Protein AF-A0A653VBF5-F1 (afdb_monomer_lite)

Sequence (136 aa):
MPYRPRRRELYITVNPWMLVGSIAVGLWLGFMAILITCALIYKVYEEQQIRQVNSALRQMGEVFQNPPARPQVDASTQMFEQFKQNQAQLQREQAEAQAQSEKEQRITSPQCRFWMQQHTTAPTQKSQESIQKYCE

Structure (mmCIF, N/CA/C/O backbone):
data_AF-A0A653VBF5-F1
#
_entry.id   AF-A0A653VBF5-F1
#
loop_
_atom_site.group_PDB
_atom_site.id
_atom_site.type_symbol
_atom_site.label_atom_id
_atom_site.label_alt_id
_atom_site.label_comp_id
_atom_site.label_asym_id
_atom_site.label_entity_id
_atom_site.label_seq_id
_atom_site.pdbx_PDB_ins_code
_atom_site.Cartn_x
_atom_site.Cartn_y
_atom_site.Cartn_z
_atom_site.occupancy
_atom_site.B_iso_or_equiv
_atom_site.auth_seq_id
_atom_site.auth_comp_id
_atom_site.auth_asym_id
_atom_site.auth_atom_id
_atom_site.pdbx_PDB_model_num
ATOM 1 N N . MET A 1 1 ? 29.423 -55.551 7.831 1.00 57.50 1 MET A N 1
ATOM 2 C CA . MET A 1 1 ? 30.206 -54.310 8.031 1.00 57.50 1 MET A CA 1
ATOM 3 C C . MET A 1 1 ? 29.371 -53.144 7.512 1.00 57.50 1 MET A C 1
ATOM 5 O O . MET A 1 1 ? 28.998 -53.206 6.347 1.00 57.50 1 MET A O 1
ATOM 9 N N . PRO A 1 2 ? 28.987 -52.144 8.325 1.00 62.94 2 PRO A N 1
ATOM 10 C CA . PRO A 1 2 ? 28.167 -51.041 7.832 1.00 62.94 2 PRO A CA 1
ATOM 11 C C . PRO A 1 2 ? 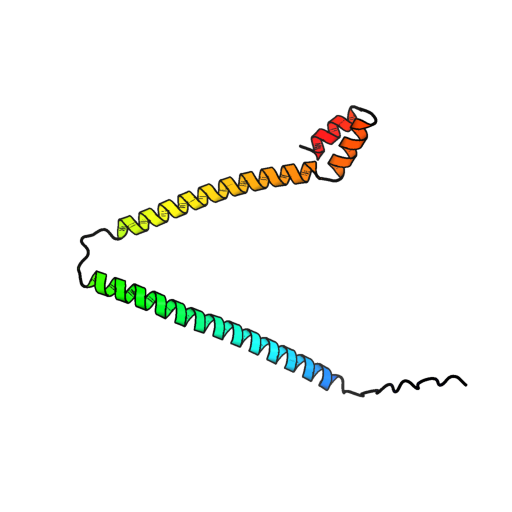29.024 -50.036 7.045 1.00 62.94 2 PRO A C 1
ATOM 13 O O . PRO A 1 2 ? 30.011 -49.507 7.555 1.00 62.94 2 PRO A O 1
ATOM 16 N N . TYR A 1 3 ? 28.647 -49.788 5.791 1.00 64.62 3 TYR A N 1
ATOM 17 C CA . TYR A 1 3 ? 29.277 -48.807 4.907 1.00 64.62 3 TYR A CA 1
ATOM 18 C C . TYR A 1 3 ? 28.914 -47.388 5.373 1.00 64.62 3 TYR A C 1
ATOM 20 O O . TYR A 1 3 ? 27.753 -46.987 5.298 1.00 64.62 3 TYR A O 1
ATOM 28 N N . ARG A 1 4 ? 29.894 -46.623 5.875 1.00 67.00 4 ARG A N 1
ATOM 29 C CA . ARG A 1 4 ? 29.722 -45.186 6.144 1.00 67.00 4 ARG A CA 1
ATOM 30 C C . ARG A 1 4 ? 29.993 -44.391 4.861 1.00 67.00 4 ARG A C 1
ATOM 32 O O . ARG A 1 4 ? 31.116 -44.455 4.359 1.00 67.00 4 ARG A O 1
ATOM 39 N N . PRO A 1 5 ? 29.037 -43.595 4.354 1.00 68.69 5 PRO A N 1
ATOM 40 C CA . PRO A 1 5 ? 29.306 -42.697 3.242 1.00 68.69 5 PRO A CA 1
ATOM 41 C C . PRO A 1 5 ? 30.238 -41.566 3.697 1.00 68.69 5 PRO A C 1
ATOM 43 O O . PRO A 1 5 ? 29.980 -40.865 4.677 1.00 68.69 5 PRO A O 1
ATOM 46 N N . ARG A 1 6 ? 31.353 -41.393 2.982 1.00 66.62 6 ARG A N 1
ATOM 47 C CA . ARG A 1 6 ? 32.318 -40.310 3.201 1.00 66.62 6 ARG A CA 1
ATOM 48 C C . ARG A 1 6 ? 31.738 -39.026 2.604 1.00 66.62 6 ARG A C 1
ATOM 50 O O . ARG A 1 6 ? 31.637 -38.906 1.386 1.00 66.62 6 ARG A O 1
ATOM 57 N N . ARG A 1 7 ? 31.338 -38.080 3.457 1.00 61.72 7 ARG A N 1
ATOM 58 C CA . ARG A 1 7 ? 30.840 -36.757 3.055 1.00 61.72 7 ARG A CA 1
ATOM 59 C C . ARG A 1 7 ? 31.961 -36.028 2.304 1.00 61.72 7 ARG A C 1
ATOM 61 O O . ARG A 1 7 ? 32.974 -35.675 2.899 1.00 61.72 7 ARG A O 1
ATOM 68 N N . ARG A 1 8 ? 31.831 -35.875 0.983 1.00 63.16 8 ARG A N 1
ATOM 69 C CA . ARG A 1 8 ? 32.710 -34.998 0.200 1.00 63.16 8 ARG A CA 1
ATOM 70 C C . ARG A 1 8 ? 32.246 -33.572 0.439 1.00 63.16 8 ARG A C 1
ATOM 72 O O . ARG A 1 8 ? 31.282 -33.121 -0.169 1.00 63.16 8 ARG A O 1
ATOM 79 N N . GLU A 1 9 ? 32.913 -32.890 1.353 1.00 61.59 9 GLU A N 1
ATOM 80 C CA . GLU A 1 9 ? 32.757 -31.451 1.507 1.00 61.59 9 GLU A CA 1
ATOM 81 C C . GLU A 1 9 ? 33.563 -30.801 0.382 1.00 61.59 9 GLU A C 1
ATOM 83 O O . GLU A 1 9 ? 34.791 -30.745 0.412 1.00 61.59 9 GLU A O 1
ATOM 88 N N . LEU A 1 10 ? 32.864 -30.420 -0.688 1.00 61.62 10 LEU A N 1
ATOM 89 C CA . LEU A 1 10 ? 33.420 -29.586 -1.746 1.00 61.62 10 LEU A CA 1
ATOM 90 C C . LEU A 1 10 ? 33.651 -28.202 -1.141 1.00 61.62 10 LEU A C 1
ATOM 92 O O . LEU A 1 10 ? 32.759 -27.357 -1.135 1.00 61.62 10 LEU A O 1
ATOM 96 N N . TYR A 1 11 ? 34.845 -28.001 -0.584 1.00 54.22 11 TYR A N 1
ATOM 97 C CA . TYR A 1 11 ? 35.302 -26.698 -0.126 1.00 54.22 11 TYR A CA 1
ATOM 98 C C . TYR A 1 11 ? 35.602 -25.849 -1.362 1.00 54.22 11 TYR A C 1
ATOM 100 O O . TYR A 1 11 ? 36.723 -25.785 -1.861 1.00 54.22 11 TYR A O 1
ATOM 108 N N . ILE A 1 12 ? 34.548 -25.268 -1.928 1.00 64.19 12 ILE A N 1
ATOM 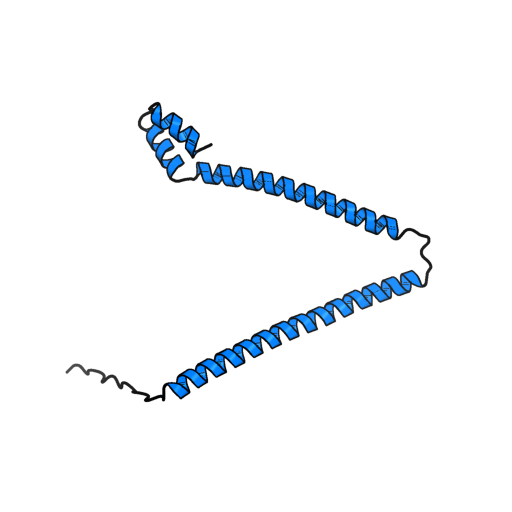109 C CA . ILE A 1 12 ? 34.659 -24.289 -2.998 1.00 64.19 12 ILE A CA 1
ATOM 110 C C . ILE A 1 12 ? 35.268 -23.042 -2.355 1.00 64.19 12 ILE A C 1
ATOM 112 O O . ILE A 1 12 ? 34.599 -22.297 -1.642 1.00 64.19 12 ILE A O 1
ATOM 116 N N . THR A 1 13 ? 36.567 -22.836 -2.576 1.00 66.50 13 THR A N 1
ATOM 117 C CA . THR A 1 13 ? 37.279 -21.603 -2.227 1.00 66.50 13 THR A CA 1
ATOM 118 C C . THR A 1 13 ? 36.845 -20.500 -3.196 1.00 66.50 13 THR A C 1
ATOM 120 O O . THR A 1 13 ? 37.620 -20.043 -4.036 1.00 66.50 13 THR A O 1
ATOM 123 N N . VAL A 1 14 ? 35.568 -20.118 -3.166 1.00 65.56 14 VAL A N 1
ATOM 124 C CA . VAL A 1 14 ? 35.103 -18.942 -3.905 1.00 65.56 14 VAL A CA 1
ATOM 125 C C . VAL A 1 14 ? 35.666 -17.716 -3.218 1.00 65.56 14 VAL A C 1
ATOM 127 O O . VAL A 1 14 ? 35.433 -17.491 -2.032 1.00 65.56 14 VAL A O 1
ATOM 130 N N . ASN A 1 15 ? 36.427 -16.927 -3.974 1.00 76.25 15 ASN A N 1
ATOM 131 C CA . ASN A 1 15 ? 36.914 -15.643 -3.501 1.00 76.25 15 ASN A CA 1
ATOM 132 C C . ASN A 1 15 ? 35.703 -14.815 -3.024 1.00 76.25 15 ASN A C 1
ATOM 134 O O . ASN A 1 15 ? 34.778 -14.611 -3.817 1.00 76.25 15 ASN A O 1
ATOM 138 N N . PRO A 1 16 ? 35.675 -14.329 -1.770 1.00 80.06 16 PRO A N 1
ATOM 139 C CA . PRO A 1 16 ? 34.501 -13.663 -1.197 1.00 80.06 16 PRO A CA 1
ATOM 140 C C . PRO A 1 16 ? 34.074 -12.433 -2.010 1.00 80.06 16 PRO A C 1
ATOM 142 O O . PRO A 1 16 ? 32.886 -12.167 -2.160 1.00 80.06 16 PRO A O 1
ATOM 145 N N . TRP A 1 17 ? 35.029 -11.752 -2.645 1.00 82.81 17 TRP A N 1
ATOM 146 C CA . TRP A 1 17 ? 34.782 -10.661 -3.590 1.00 82.81 17 TRP A CA 1
ATOM 147 C C . TRP A 1 17 ? 33.973 -11.074 -4.823 1.00 82.81 17 TRP A C 1
ATOM 149 O O . TRP A 1 17 ? 33.116 -10.323 -5.279 1.00 82.81 17 TRP A O 1
ATOM 159 N N . MET A 1 18 ? 34.206 -12.277 -5.349 1.00 80.81 18 MET A N 1
ATOM 160 C CA . MET A 1 18 ? 33.496 -12.798 -6.518 1.00 80.81 18 MET A CA 1
ATOM 161 C C . MET A 1 18 ? 32.063 -13.217 -6.160 1.00 80.81 18 MET A C 1
ATOM 163 O O . MET A 1 18 ? 31.153 -13.050 -6.968 1.00 80.81 18 MET A O 1
ATOM 167 N N . LEU A 1 19 ? 31.854 -13.698 -4.929 1.00 84.88 19 LEU A N 1
ATOM 168 C CA . LEU A 1 19 ? 30.532 -14.029 -4.393 1.00 84.88 19 LEU A CA 1
ATOM 169 C C . LEU A 1 19 ? 29.691 -12.770 -4.128 1.00 84.88 19 LEU A C 1
ATOM 171 O O . LEU A 1 19 ? 28.523 -12.712 -4.494 1.00 84.88 19 LEU A O 1
ATOM 175 N N . VAL A 1 20 ? 30.293 -11.732 -3.545 1.00 88.75 20 VAL A N 1
ATOM 176 C CA . VAL A 1 20 ? 29.621 -10.435 -3.369 1.00 88.75 20 VAL A CA 1
ATOM 177 C C . VAL A 1 20 ? 29.319 -9.802 -4.727 1.00 88.75 20 VAL A C 1
ATOM 179 O O . VAL A 1 20 ? 28.216 -9.303 -4.934 1.00 88.75 20 VAL A O 1
ATOM 182 N N . GLY A 1 21 ? 30.261 -9.882 -5.671 1.00 89.25 21 GLY A N 1
ATOM 183 C CA . GLY A 1 21 ? 30.070 -9.396 -7.035 1.00 89.25 21 GLY A CA 1
ATOM 184 C C . GLY A 1 21 ? 28.886 -10.060 -7.739 1.00 89.25 21 GLY A C 1
ATOM 185 O O . GLY A 1 21 ? 28.058 -9.362 -8.315 1.00 89.25 21 GLY A O 1
ATOM 186 N N . SER A 1 22 ? 28.748 -11.387 -7.653 1.00 88.00 22 SER A N 1
ATOM 187 C CA . SER A 1 22 ? 27.635 -12.096 -8.300 1.00 88.00 22 SER A CA 1
ATOM 188 C C . SER A 1 22 ? 26.277 -11.767 -7.674 1.00 88.00 22 SER A C 1
ATOM 190 O O . SER A 1 22 ? 25.304 -11.577 -8.404 1.00 88.00 22 SER A O 1
ATOM 192 N N . ILE A 1 23 ? 26.209 -11.626 -6.346 1.00 88.75 23 ILE A N 1
ATOM 193 C CA . ILE A 1 23 ? 24.982 -11.224 -5.644 1.00 88.75 23 ILE A CA 1
ATOM 194 C C . ILE A 1 23 ? 24.605 -9.784 -6.009 1.00 88.75 23 ILE A C 1
ATOM 196 O O . ILE A 1 23 ? 23.450 -9.518 -6.337 1.00 88.75 23 ILE A O 1
ATOM 200 N N . ALA A 1 24 ? 25.571 -8.862 -6.010 1.00 93.50 24 ALA A N 1
ATOM 201 C CA . ALA A 1 24 ? 25.341 -7.466 -6.369 1.00 93.50 24 ALA A CA 1
ATOM 202 C C . ALA A 1 24 ? 24.860 -7.322 -7.822 1.00 93.50 24 ALA A C 1
ATOM 204 O O . ALA A 1 24 ? 23.895 -6.605 -8.083 1.00 93.50 24 ALA A O 1
ATOM 205 N N . VAL A 1 25 ? 25.476 -8.055 -8.757 1.00 93.69 25 VAL A N 1
ATOM 206 C CA . VAL A 1 25 ? 25.053 -8.090 -10.166 1.00 93.69 25 VAL A CA 1
ATOM 207 C C . VAL A 1 25 ? 23.651 -8.688 -10.304 1.00 93.69 25 VAL A C 1
ATOM 209 O O . VAL A 1 25 ? 22.835 -8.150 -11.050 1.00 93.69 25 VAL A O 1
ATOM 212 N N . GLY A 1 26 ? 23.336 -9.751 -9.558 1.00 92.62 26 GLY A N 1
ATOM 213 C CA . GLY A 1 26 ? 22.000 -10.348 -9.537 1.00 92.62 26 GLY A CA 1
ATOM 214 C C . GLY A 1 26 ? 20.924 -9.384 -9.029 1.00 92.62 26 GLY A C 1
ATOM 215 O O . GLY A 1 26 ? 19.875 -9.253 -9.656 1.00 92.62 26 GLY A O 1
ATOM 216 N N . LEU A 1 27 ? 21.195 -8.659 -7.940 1.00 94.12 27 LEU A N 1
ATOM 217 C CA . LEU A 1 27 ? 20.277 -7.652 -7.398 1.00 94.12 27 LEU A CA 1
ATOM 218 C C . LEU A 1 27 ? 20.082 -6.478 -8.358 1.00 94.12 27 LEU A C 1
ATOM 220 O O . LEU A 1 27 ? 18.955 -6.030 -8.554 1.00 94.12 27 LEU A O 1
ATOM 224 N N . TRP A 1 28 ? 21.158 -6.013 -8.994 1.00 96.25 28 TRP A N 1
ATOM 225 C CA . TRP A 1 28 ? 21.083 -4.954 -9.997 1.00 96.25 28 TRP A CA 1
ATOM 226 C C . TRP A 1 28 ? 20.250 -5.372 -11.214 1.00 96.25 28 TRP A C 1
ATOM 228 O O . TRP A 1 28 ? 19.383 -4.622 -11.665 1.00 96.25 28 TRP A O 1
ATOM 238 N N . LEU A 1 29 ? 20.465 -6.591 -11.720 1.00 95.50 29 LEU A N 1
ATOM 239 C CA . LEU A 1 29 ? 19.677 -7.149 -12.821 1.00 95.50 29 LEU A CA 1
ATOM 240 C C . LEU A 1 29 ? 18.209 -7.334 -12.436 1.00 95.50 29 LEU A C 1
ATOM 242 O O . LEU A 1 29 ? 17.332 -6.991 -13.226 1.00 95.50 29 LEU A O 1
ATOM 246 N N . GLY A 1 30 ? 17.932 -7.820 -11.225 1.00 94.88 30 GLY A N 1
ATOM 247 C CA . GLY A 1 30 ? 16.571 -7.925 -10.702 1.00 94.88 30 GLY A CA 1
ATOM 248 C C . GLY A 1 30 ? 15.885 -6.563 -10.619 1.00 94.88 30 GLY A C 1
ATOM 249 O O . GLY A 1 30 ? 14.757 -6.411 -11.081 1.00 94.88 30 GLY A O 1
ATOM 250 N N . PHE A 1 31 ? 16.586 -5.548 -10.113 1.00 96.38 31 PHE A N 1
ATOM 251 C CA . PHE A 1 31 ? 16.073 -4.183 -10.035 1.00 96.38 31 PHE A CA 1
ATOM 252 C C . PHE A 1 31 ? 15.748 -3.610 -11.420 1.00 96.38 31 PHE A C 1
ATOM 254 O O . PHE A 1 31 ? 14.644 -3.112 -11.635 1.00 96.38 31 PHE A O 1
ATOM 261 N N . MET A 1 32 ? 16.660 -3.751 -12.388 1.00 96.56 32 MET A N 1
ATOM 262 C CA . MET A 1 32 ? 16.417 -3.330 -13.771 1.00 96.56 32 MET A CA 1
ATOM 263 C C . MET A 1 32 ? 15.238 -4.076 -14.402 1.00 96.56 32 MET A C 1
ATOM 265 O O . MET A 1 32 ? 14.404 -3.453 -15.055 1.00 96.56 32 MET A O 1
ATOM 269 N N . ALA A 1 33 ? 15.115 -5.385 -14.176 1.00 95.69 33 ALA A N 1
ATOM 270 C CA . ALA A 1 33 ? 13.995 -6.172 -14.683 1.00 95.69 33 ALA A CA 1
ATOM 271 C C . ALA A 1 33 ? 12.651 -5.702 -14.103 1.00 95.69 33 ALA A C 1
ATOM 273 O O . ALA A 1 33 ? 11.677 -5.572 -14.847 1.00 95.69 33 ALA A O 1
ATOM 274 N N . ILE A 1 34 ? 12.598 -5.394 -12.803 1.00 95.56 34 ILE A N 1
ATOM 275 C CA . ILE A 1 34 ? 11.398 -4.849 -12.152 1.00 95.56 34 ILE A CA 1
ATOM 276 C C . ILE A 1 34 ? 11.056 -3.475 -12.734 1.00 95.56 34 ILE A C 1
ATOM 278 O O . ILE A 1 34 ? 9.907 -3.249 -13.107 1.00 95.56 34 ILE A O 1
ATOM 282 N N . LEU A 1 35 ? 12.039 -2.579 -12.873 1.00 95.88 35 LEU A N 1
ATOM 283 C CA . LEU A 1 35 ? 11.824 -1.260 -13.471 1.00 95.88 35 LEU A CA 1
ATOM 284 C C . LEU A 1 35 ? 11.303 -1.358 -14.907 1.00 95.88 35 LEU A C 1
ATOM 286 O O . LEU A 1 35 ? 10.338 -0.677 -15.244 1.00 95.88 35 LEU A O 1
ATOM 290 N N . ILE A 1 36 ? 11.896 -2.222 -15.736 1.00 95.94 36 ILE A N 1
ATOM 291 C CA . ILE A 1 36 ? 11.460 -2.448 -17.121 1.00 95.94 36 ILE A CA 1
ATOM 292 C C . ILE A 1 36 ? 10.049 -3.034 -17.151 1.00 95.94 36 ILE A C 1
ATOM 294 O O . ILE A 1 36 ? 9.233 -2.608 -17.962 1.00 95.94 36 ILE A O 1
ATOM 298 N N . THR A 1 37 ? 9.738 -3.975 -16.259 1.00 95.50 37 THR A N 1
ATOM 299 C CA . THR A 1 37 ? 8.404 -4.585 -16.174 1.00 95.50 37 THR A CA 1
ATOM 300 C C . THR A 1 37 ? 7.358 -3.551 -15.772 1.00 95.50 37 THR A C 1
ATOM 302 O O . THR A 1 37 ? 6.334 -3.438 -16.439 1.00 95.50 37 THR A O 1
ATOM 305 N N . CYS A 1 38 ? 7.632 -2.734 -14.750 1.00 95.19 38 CYS A N 1
ATOM 306 C CA . CYS A 1 38 ? 6.775 -1.606 -14.392 1.00 95.19 38 CYS A CA 1
ATOM 307 C C . CYS A 1 38 ? 6.624 -0.637 -15.567 1.00 95.19 38 CYS A C 1
ATOM 309 O O . CYS A 1 38 ? 5.503 -0.296 -15.923 1.00 95.19 38 CYS A O 1
ATOM 311 N N . ALA A 1 39 ? 7.721 -0.231 -16.211 1.00 94.19 39 ALA A N 1
ATOM 312 C CA . ALA A 1 39 ? 7.685 0.679 -17.353 1.00 94.19 39 ALA A CA 1
ATOM 313 C C . ALA A 1 39 ? 6.863 0.114 -18.523 1.00 94.19 39 ALA A C 1
ATOM 315 O O . ALA A 1 39 ? 6.090 0.850 -19.130 1.00 94.19 39 ALA A O 1
ATOM 316 N N . LEU A 1 40 ? 6.978 -1.185 -18.813 1.00 92.19 40 LEU A N 1
ATOM 317 C CA . LEU A 1 40 ? 6.168 -1.869 -19.819 1.00 92.19 40 LEU A CA 1
ATOM 318 C C . LEU A 1 40 ? 4.694 -1.893 -19.433 1.00 92.19 40 LEU A C 1
ATOM 320 O O . LEU A 1 40 ? 3.860 -1.575 -20.270 1.00 92.19 40 LEU A O 1
ATOM 324 N N . ILE A 1 41 ? 4.366 -2.220 -18.182 1.00 91.12 41 ILE A N 1
ATOM 325 C CA . ILE A 1 41 ? 2.983 -2.193 -17.691 1.00 91.12 41 ILE A CA 1
ATOM 326 C C . ILE A 1 41 ? 2.404 -0.783 -17.833 1.00 91.12 41 ILE A C 1
ATOM 328 O O . ILE A 1 41 ? 1.321 -0.635 -18.392 1.00 91.12 41 ILE A O 1
ATOM 332 N N . TYR A 1 42 ? 3.140 0.251 -17.416 1.00 89.81 42 TYR A N 1
ATOM 333 C CA . TYR A 1 42 ? 2.727 1.644 -17.592 1.00 89.81 42 TYR A CA 1
ATOM 334 C C . TYR A 1 42 ? 2.518 1.989 -19.068 1.00 89.81 42 TYR A C 1
ATOM 336 O O . TYR A 1 42 ? 1.479 2.538 -19.414 1.00 89.81 42 TYR A O 1
ATOM 344 N N . LYS A 1 43 ? 3.449 1.614 -19.953 1.00 85.00 43 LYS A N 1
ATOM 345 C CA . LYS A 1 43 ? 3.356 1.878 -21.397 1.00 85.00 43 LYS A CA 1
ATOM 346 C C . LYS A 1 43 ? 2.202 1.140 -22.073 1.00 85.00 43 LYS A C 1
ATOM 348 O O . LYS A 1 43 ? 1.536 1.717 -22.926 1.00 85.00 43 LYS A O 1
ATOM 353 N N . VAL A 1 44 ? 1.950 -0.114 -21.703 1.00 83.19 44 VAL A N 1
ATOM 354 C CA . VAL A 1 44 ? 0.834 -0.914 -22.232 1.00 83.19 44 VAL A CA 1
ATOM 355 C C . VAL A 1 44 ? -0.499 -0.366 -21.730 1.00 83.19 44 VAL A C 1
ATOM 357 O O . VAL A 1 44 ? -1.448 -0.266 -22.506 1.00 83.19 44 VAL A O 1
ATOM 360 N N . TYR A 1 45 ? -0.569 0.035 -20.461 1.00 78.00 45 TYR A N 1
ATOM 361 C CA . TYR A 1 45 ? -1.754 0.668 -19.893 1.00 78.00 45 TYR A CA 1
ATOM 362 C C . TYR A 1 45 ? -2.036 2.028 -20.545 1.00 78.00 45 TYR A C 1
ATOM 364 O O . TYR A 1 45 ? -3.183 2.333 -20.859 1.00 78.00 45 TYR A O 1
ATOM 372 N N . GLU A 1 46 ? -0.992 2.812 -20.818 1.00 72.44 46 GLU A N 1
ATOM 373 C CA . GLU A 1 46 ? -1.078 4.078 -21.546 1.00 72.44 46 GLU A CA 1
ATOM 374 C C . GLU A 1 46 ? -1.561 3.853 -22.989 1.00 72.44 46 GLU A C 1
ATOM 376 O O . GLU A 1 46 ? -2.487 4.524 -23.418 1.00 72.44 46 GLU A O 1
ATOM 381 N N . GLU A 1 47 ? -1.050 2.853 -23.718 1.00 65.19 47 GLU A N 1
ATOM 382 C CA . GLU A 1 47 ? -1.567 2.459 -25.045 1.00 65.19 47 GLU A CA 1
ATOM 383 C C . GLU A 1 47 ? -3.052 2.056 -24.994 1.00 65.19 47 GLU A C 1
ATOM 385 O O . GLU A 1 47 ? -3.845 2.479 -25.840 1.00 65.19 47 GLU A O 1
ATOM 390 N N . GLN A 1 48 ? -3.462 1.267 -23.995 1.00 62.41 48 GLN A N 1
ATOM 391 C CA . GLN A 1 48 ? -4.857 0.850 -23.830 1.00 62.41 48 GLN A CA 1
ATOM 392 C C . GLN A 1 48 ? -5.775 2.026 -23.489 1.00 62.41 48 GLN A C 1
ATOM 394 O O . GLN A 1 48 ? -6.836 2.170 -24.104 1.00 62.41 48 GLN A O 1
ATOM 399 N N . GLN A 1 49 ? -5.361 2.899 -22.568 1.00 60.19 49 GLN A N 1
ATOM 400 C CA . GLN A 1 49 ? -6.098 4.120 -22.272 1.00 60.19 49 GLN A CA 1
ATOM 401 C C . GLN A 1 49 ? -6.110 5.066 -23.466 1.00 60.19 49 GLN A C 1
ATOM 403 O O . GLN A 1 49 ? -7.167 5.587 -23.775 1.00 60.19 49 GLN A O 1
ATOM 408 N N . ILE A 1 50 ? -5.017 5.244 -24.206 1.00 59.84 50 ILE A N 1
ATOM 409 C CA . ILE A 1 50 ? -4.990 6.092 -25.403 1.00 59.84 50 ILE A CA 1
ATOM 410 C C . ILE A 1 50 ? -5.928 5.535 -26.479 1.00 59.84 50 ILE A C 1
ATOM 412 O O . ILE A 1 50 ? -6.575 6.314 -27.168 1.00 59.84 50 ILE A O 1
ATOM 416 N N . ARG A 1 51 ? -6.087 4.214 -26.627 1.00 57.78 51 ARG A N 1
ATOM 417 C CA . ARG A 1 51 ? -7.066 3.622 -27.566 1.00 57.78 51 ARG A CA 1
ATOM 418 C C . ARG A 1 51 ? -8.509 3.856 -27.121 1.00 57.78 51 ARG A C 1
ATOM 420 O O . ARG A 1 51 ? -9.353 4.212 -27.947 1.00 57.78 51 ARG A O 1
ATOM 427 N N . GLN A 1 52 ? -8.801 3.669 -25.836 1.00 61.00 52 GLN A N 1
ATOM 428 C CA . GLN A 1 52 ? -10.138 3.901 -25.280 1.00 61.00 52 GLN A CA 1
ATOM 429 C C . GLN A 1 52 ? -10.491 5.390 -25.267 1.00 61.00 52 GLN A C 1
ATOM 431 O O . GLN A 1 52 ? -11.577 5.775 -25.679 1.00 61.00 52 GLN A O 1
ATOM 436 N N . VAL A 1 53 ? -9.544 6.242 -24.891 1.00 65.25 53 VAL A N 1
ATOM 437 C CA . VAL A 1 53 ? -9.694 7.693 -24.909 1.00 65.25 53 VAL A CA 1
ATOM 438 C C . VAL A 1 53 ? -9.748 8.196 -26.343 1.00 65.25 53 VAL A C 1
ATOM 440 O O . VAL A 1 53 ? -10.604 9.008 -26.612 1.00 65.25 53 VAL A O 1
ATOM 443 N N . ASN A 1 54 ? -8.963 7.698 -27.303 1.00 61.38 54 ASN A N 1
ATOM 444 C CA . ASN A 1 54 ? -9.081 8.126 -28.707 1.00 61.38 54 ASN A CA 1
ATOM 445 C C . ASN A 1 54 ? -10.375 7.654 -29.372 1.00 61.38 54 ASN A C 1
ATOM 447 O O . ASN A 1 54 ? -10.886 8.355 -30.239 1.00 61.38 54 ASN A O 1
ATOM 451 N N . SER A 1 55 ? -10.909 6.482 -29.017 1.00 62.41 55 SER A N 1
ATOM 452 C CA . SER A 1 55 ? -12.228 6.053 -29.506 1.00 62.41 55 SER A CA 1
ATOM 453 C C . SER A 1 55 ? -13.345 6.877 -28.869 1.00 62.41 55 SER A C 1
ATOM 455 O O . SER A 1 55 ? -14.209 7.364 -29.594 1.00 62.41 55 SER A O 1
ATOM 457 N N . ALA A 1 56 ? -13.264 7.142 -27.564 1.00 64.19 56 ALA A N 1
ATOM 458 C CA . ALA A 1 56 ? -14.158 8.065 -26.875 1.00 64.19 56 ALA A CA 1
ATOM 459 C C . ALA A 1 56 ? -14.037 9.494 -27.428 1.00 64.19 56 ALA A C 1
ATOM 461 O O . ALA A 1 56 ? -15.047 10.136 -27.661 1.00 64.19 56 ALA A O 1
ATOM 462 N N . LEU A 1 57 ? -12.830 9.976 -27.729 1.00 66.94 57 LEU A N 1
ATOM 463 C CA . LEU A 1 57 ? -12.561 11.312 -28.261 1.00 66.94 57 LEU A CA 1
ATOM 464 C C . LEU A 1 57 ? -12.940 11.421 -29.742 1.00 66.94 57 LEU A C 1
ATOM 466 O O . LEU A 1 57 ? -13.345 12.490 -30.176 1.00 66.94 57 LEU A O 1
ATOM 470 N N . ARG A 1 58 ? -12.867 10.333 -30.522 1.00 60.78 58 ARG A N 1
ATOM 471 C CA . ARG A 1 58 ? -13.441 10.267 -31.877 1.00 60.78 58 ARG A CA 1
ATOM 472 C C . ARG A 1 58 ? -14.962 10.275 -31.839 1.00 60.78 58 ARG A C 1
ATOM 474 O O . ARG A 1 58 ? -15.547 11.056 -32.572 1.00 60.78 58 ARG A O 1
ATOM 481 N N . GLN A 1 59 ? -15.586 9.514 -30.938 1.00 60.06 59 GLN A N 1
ATOM 482 C CA . GLN A 1 59 ? -17.030 9.608 -30.697 1.00 60.06 59 GLN A CA 1
ATOM 483 C C . GLN A 1 59 ? -17.426 11.012 -30.231 1.00 60.06 59 GLN A C 1
ATOM 485 O O . GLN A 1 59 ? -18.382 11.578 -30.742 1.00 60.06 59 GLN A O 1
ATOM 490 N N . MET A 1 60 ? -16.662 11.621 -29.324 1.00 57.41 60 MET A N 1
ATOM 491 C CA . MET A 1 60 ? -16.867 13.005 -28.892 1.00 57.41 60 MET A CA 1
ATOM 492 C C . MET A 1 60 ? -16.599 14.001 -30.028 1.00 57.41 60 MET A C 1
ATOM 494 O O . MET A 1 60 ? -17.279 15.012 -30.098 1.00 57.41 60 MET A O 1
ATOM 498 N N . GLY A 1 61 ? -15.650 13.728 -30.927 1.00 58.94 61 GLY A N 1
ATOM 499 C CA . GLY A 1 61 ? -15.328 14.544 -32.099 1.00 58.94 61 GLY A CA 1
ATOM 500 C C . GLY A 1 61 ? -16.394 14.472 -33.196 1.00 58.94 61 GLY A C 1
ATOM 501 O O . GLY A 1 61 ? -16.718 15.497 -33.789 1.00 58.94 61 GLY A O 1
ATOM 502 N N . GLU A 1 62 ? -17.002 13.303 -33.412 1.00 55.53 62 GLU A N 1
ATOM 503 C CA . GLU A 1 62 ? -18.216 13.135 -34.226 1.00 55.53 62 GLU A CA 1
ATOM 504 C C . GLU A 1 62 ? -19.419 13.834 -33.576 1.00 55.53 62 GLU A C 1
ATOM 506 O O . GLU A 1 62 ? -20.184 14.510 -34.261 1.00 55.53 62 GLU A O 1
ATOM 511 N N . VAL A 1 63 ? -19.543 13.765 -32.246 1.00 52.91 63 VAL A N 1
ATOM 512 C CA . VAL A 1 63 ? -20.551 14.516 -31.479 1.00 52.91 63 VAL A CA 1
ATOM 513 C C . VAL A 1 63 ? -20.278 16.023 -31.487 1.00 52.91 63 VAL A C 1
ATOM 515 O O . VAL A 1 63 ? -21.223 16.784 -31.357 1.00 52.91 63 VAL A O 1
ATOM 518 N N . PHE A 1 64 ? -19.035 16.482 -31.660 1.00 50.72 64 PHE A N 1
ATOM 519 C CA . PHE A 1 64 ? -18.677 17.907 -31.683 1.00 50.72 64 PHE A CA 1
ATOM 520 C C . PHE A 1 64 ? -18.779 18.533 -33.083 1.00 50.72 64 PHE A C 1
ATOM 522 O O . PHE A 1 64 ? -18.994 19.738 -33.195 1.00 50.72 64 PHE A O 1
ATOM 529 N N . GLN A 1 65 ? -18.675 17.739 -34.158 1.00 53.03 65 GLN A N 1
ATOM 530 C CA . GLN A 1 65 ? -18.998 18.204 -35.518 1.00 53.03 65 GLN A CA 1
ATOM 531 C C . GLN A 1 65 ? -20.485 18.536 -35.689 1.00 53.03 65 GLN A C 1
ATOM 533 O O . GLN A 1 65 ? -20.838 19.314 -36.574 1.00 53.03 65 GLN A O 1
ATOM 538 N N . ASN A 1 66 ? -21.345 18.009 -34.818 1.00 53.16 66 ASN A N 1
ATOM 539 C CA . ASN A 1 66 ? -22.714 18.470 -34.669 1.00 53.16 66 ASN A CA 1
ATOM 540 C C . ASN A 1 66 ? -22.753 19.401 -33.449 1.00 53.16 66 ASN A C 1
ATOM 542 O O . ASN A 1 66 ? -22.553 18.914 -32.345 1.00 53.16 66 ASN A O 1
ATOM 546 N N . PRO A 1 67 ? -22.952 20.723 -33.575 1.00 45.97 67 PRO A N 1
ATOM 547 C CA . PRO A 1 67 ? -22.851 21.610 -32.421 1.00 45.97 67 PRO A CA 1
ATOM 548 C C . PRO A 1 67 ? -23.901 21.189 -31.382 1.00 45.97 67 PRO A C 1
ATOM 550 O O . PRO A 1 67 ? -25.099 21.303 -31.661 1.00 45.97 67 PRO A O 1
ATOM 553 N N . PRO A 1 68 ? -23.510 20.699 -30.190 1.00 51.03 68 PRO A N 1
ATOM 554 C CA . PRO A 1 68 ? -24.495 20.421 -29.170 1.00 51.03 68 PRO A CA 1
ATOM 555 C C . PRO A 1 68 ? -25.030 21.772 -28.701 1.00 51.03 68 PRO A C 1
ATOM 557 O O . PRO A 1 68 ? -24.288 22.616 -28.189 1.00 51.03 68 PRO A O 1
ATOM 560 N N . ALA A 1 69 ? -26.333 21.991 -28.874 1.00 56.44 69 ALA A N 1
ATOM 561 C CA . ALA A 1 69 ? -27.033 22.975 -28.069 1.00 56.44 69 ALA A CA 1
ATOM 562 C C . ALA A 1 69 ? -26.684 22.679 -26.595 1.00 56.44 69 ALA A C 1
ATOM 564 O O . ALA A 1 69 ? -26.834 21.546 -26.142 1.00 56.44 69 ALA A O 1
ATOM 565 N N . ARG A 1 70 ? -26.102 23.668 -25.899 1.00 55.34 70 ARG A N 1
ATOM 566 C CA . ARG A 1 70 ? -25.656 23.624 -24.486 1.00 55.34 70 ARG A CA 1
ATOM 567 C C . ARG A 1 70 ? -26.630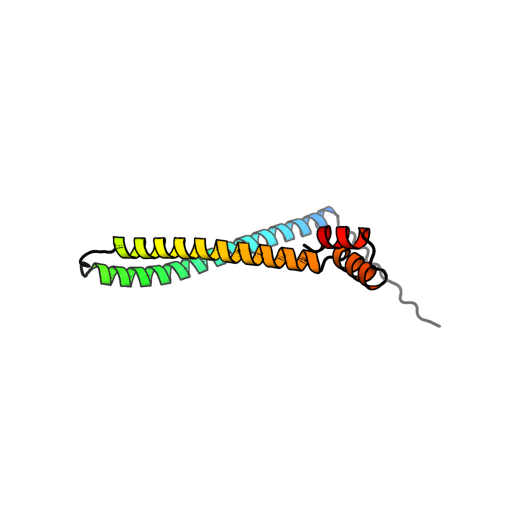 22.783 -23.629 1.00 55.34 70 ARG A C 1
ATOM 569 O O . ARG A 1 70 ? -27.830 23.002 -23.784 1.00 55.34 70 ARG A O 1
ATOM 576 N N . PRO A 1 71 ? -26.165 21.883 -22.728 1.00 53.28 71 PRO A N 1
ATOM 577 C CA . PRO A 1 71 ? -25.335 22.261 -21.577 1.00 53.28 71 PRO A CA 1
ATOM 578 C C . PRO A 1 71 ? -24.347 21.159 -21.116 1.00 53.28 71 PRO A C 1
ATOM 580 O O . PRO A 1 71 ? -24.705 20.221 -20.409 1.00 53.28 71 PRO A O 1
ATOM 583 N N . GLN A 1 72 ? -23.060 21.276 -21.446 1.00 56.25 72 GLN A N 1
ATOM 584 C CA . GLN A 1 72 ? -22.040 20.343 -20.923 1.00 56.25 72 GLN A CA 1
ATOM 585 C C . GLN A 1 72 ? -21.593 20.682 -19.485 1.00 56.25 72 GLN A C 1
ATOM 587 O O . GLN A 1 72 ? -21.029 19.839 -18.793 1.00 56.25 72 GLN A O 1
ATOM 592 N N . VAL A 1 73 ? -21.870 21.906 -19.019 1.00 55.22 73 VAL A N 1
ATOM 593 C CA . VAL A 1 73 ? -21.516 22.392 -17.670 1.00 55.22 73 VAL A CA 1
ATOM 594 C C . VAL A 1 73 ? -22.416 21.780 -16.587 1.00 55.22 73 VAL A C 1
ATOM 596 O O . VAL A 1 73 ? -21.958 21.517 -15.476 1.00 55.22 73 VAL A O 1
ATOM 599 N N . ASP A 1 74 ? -23.674 21.483 -16.915 1.00 60.81 74 ASP A N 1
ATOM 600 C CA . ASP A 1 74 ? -24.637 20.969 -15.936 1.00 60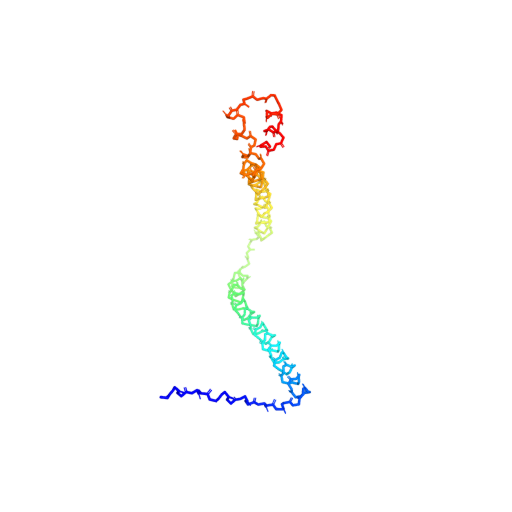.81 74 ASP A CA 1
ATOM 601 C C . ASP A 1 74 ? -24.409 19.481 -15.641 1.00 60.81 74 ASP A C 1
ATOM 603 O O . ASP A 1 74 ? -24.497 19.058 -14.491 1.00 60.81 74 ASP A O 1
ATOM 607 N N . ALA A 1 75 ? -24.030 18.687 -16.648 1.00 64.38 75 ALA A N 1
ATOM 608 C CA . ALA A 1 75 ? -23.782 17.254 -16.483 1.00 64.38 75 ALA A CA 1
ATOM 609 C C . ALA A 1 75 ? -22.530 16.956 -15.635 1.00 64.38 75 ALA A C 1
ATOM 611 O O . ALA A 1 75 ? -22.554 16.067 -14.783 1.00 64.38 75 ALA A O 1
ATOM 612 N N . SER A 1 76 ? -21.442 17.713 -15.819 1.00 68.38 76 SER A N 1
ATOM 613 C CA . SER A 1 76 ? -20.222 17.554 -15.012 1.00 68.38 76 SER A CA 1
ATOM 614 C C . SER A 1 76 ? -20.435 17.992 -13.560 1.00 68.38 76 SER A C 1
ATOM 616 O O . SER A 1 76 ? -19.975 17.319 -12.637 1.00 68.38 76 SER A O 1
ATOM 618 N N . THR A 1 77 ? -21.199 19.067 -13.352 1.00 75.94 77 THR A N 1
ATOM 619 C CA . THR A 1 77 ? -21.573 19.551 -12.016 1.00 75.94 77 THR A CA 1
ATOM 620 C C . THR A 1 77 ? -22.466 18.543 -11.289 1.00 75.94 77 THR A C 1
ATOM 622 O O . THR A 1 77 ? -22.227 18.248 -10.120 1.00 75.94 77 THR A O 1
ATOM 625 N N . GLN A 1 78 ? -23.437 17.935 -11.979 1.00 79.81 78 GLN A N 1
ATOM 626 C CA . GLN A 1 78 ? -24.292 16.888 -11.404 1.00 79.81 78 GLN A CA 1
ATOM 627 C C . GLN A 1 78 ? -23.494 15.649 -10.977 1.00 79.81 78 GLN A C 1
ATOM 629 O O . GLN A 1 78 ? -23.701 15.141 -9.876 1.00 79.81 78 GLN A O 1
ATOM 634 N N . MET A 1 79 ? -22.544 15.195 -11.800 1.00 84.50 79 MET A N 1
ATOM 635 C CA . MET A 1 79 ? -21.676 14.060 -11.457 1.00 84.50 79 MET A CA 1
ATOM 636 C C . MET A 1 79 ? -20.779 14.365 -10.248 1.00 84.50 79 MET A C 1
ATOM 638 O O . MET A 1 79 ? -20.568 13.501 -9.397 1.00 84.50 79 MET A O 1
ATOM 642 N N . PHE A 1 80 ? -20.274 15.596 -10.134 1.00 91.88 80 PHE A N 1
ATOM 643 C CA . PHE A 1 80 ? -19.465 16.014 -8.988 1.00 91.88 80 PHE A CA 1
ATOM 644 C C . PHE A 1 80 ? -20.279 16.095 -7.690 1.00 91.88 80 PHE A C 1
ATOM 646 O O . PHE A 1 80 ? -19.818 15.636 -6.644 1.00 91.88 80 PHE A O 1
ATOM 653 N N . GLU A 1 81 ? -21.502 16.624 -7.748 1.00 88.06 81 GLU A N 1
ATOM 654 C CA . GLU A 1 81 ? -22.398 16.663 -6.589 1.00 88.06 81 GLU A CA 1
ATOM 655 C C . GLU A 1 81 ? -22.813 15.252 -6.143 1.00 88.06 81 GLU A C 1
ATOM 657 O O . GLU A 1 81 ? -22.775 14.955 -4.948 1.00 88.06 81 GLU A O 1
ATOM 662 N N . GLN A 1 82 ? -23.093 14.336 -7.078 1.00 88.50 82 GLN A N 1
ATOM 663 C CA . GLN A 1 82 ? -23.327 12.924 -6.747 1.00 88.50 82 GLN A CA 1
ATOM 664 C C . GLN A 1 82 ? -22.105 12.273 -6.094 1.00 88.50 82 GLN A C 1
ATOM 666 O O . GLN A 1 82 ? -22.239 11.550 -5.108 1.00 88.50 82 GLN A O 1
ATOM 671 N N . PHE A 1 83 ? -20.898 12.546 -6.599 1.00 92.38 83 PHE A N 1
ATOM 672 C CA . PHE A 1 83 ? -19.672 12.026 -5.996 1.00 92.38 83 PHE A CA 1
ATOM 673 C C . PHE A 1 83 ? -19.501 12.502 -4.548 1.00 92.38 83 PHE A C 1
ATOM 675 O O . PHE A 1 83 ? -19.227 11.688 -3.666 1.00 92.38 83 PHE A O 1
ATOM 682 N N . LYS A 1 84 ? -19.716 13.797 -4.278 1.00 91.81 84 LYS A N 1
ATOM 683 C CA . LYS A 1 84 ? -19.671 14.339 -2.910 1.00 91.81 84 LYS A CA 1
ATOM 684 C C . LYS A 1 84 ? -20.684 13.666 -1.990 1.00 91.81 84 LYS A C 1
ATOM 686 O O . LYS A 1 84 ? -20.344 13.331 -0.857 1.00 91.81 84 LYS A O 1
ATOM 691 N N . GLN A 1 85 ? -21.914 13.470 -2.467 1.00 92.56 85 GLN A N 1
ATOM 692 C CA . GLN A 1 85 ? -22.965 12.809 -1.694 1.00 92.56 85 GLN A CA 1
ATOM 693 C C . GLN A 1 85 ? -22.577 11.367 -1.353 1.00 92.56 85 GLN A C 1
ATOM 695 O O . GLN A 1 85 ? -22.624 10.989 -0.184 1.00 92.56 85 GLN A O 1
ATOM 700 N N . ASN A 1 86 ? -22.093 10.605 -2.337 1.00 91.44 86 ASN A N 1
ATOM 701 C CA . ASN A 1 86 ? -21.612 9.241 -2.124 1.00 91.44 86 ASN A CA 1
ATOM 702 C C . ASN A 1 86 ? -20.432 9.199 -1.144 1.00 91.44 86 ASN A C 1
ATOM 704 O O . ASN A 1 86 ? -20.390 8.341 -0.268 1.00 91.44 86 ASN A O 1
ATOM 708 N N . GLN A 1 87 ? -19.491 10.143 -1.232 1.00 92.62 87 GLN A N 1
ATOM 709 C CA . GLN A 1 87 ? -18.357 10.204 -0.308 1.00 92.62 87 GLN A CA 1
ATOM 710 C C . GLN A 1 87 ? -18.805 10.473 1.134 1.00 92.62 87 GLN A C 1
ATOM 712 O O . GLN A 1 87 ? -18.333 9.810 2.057 1.00 92.62 87 GLN A O 1
ATOM 717 N N . ALA A 1 88 ? -19.723 11.421 1.333 1.00 92.44 88 ALA A N 1
ATOM 718 C CA . ALA A 1 88 ? -20.270 11.715 2.653 1.00 92.44 88 ALA A CA 1
ATOM 719 C C . ALA A 1 88 ? -21.045 10.520 3.226 1.00 92.44 88 ALA A C 1
ATOM 721 O O . ALA A 1 88 ? -20.962 10.253 4.424 1.00 92.44 88 ALA A O 1
ATOM 722 N N . GLN A 1 89 ? -21.772 9.791 2.377 1.00 95.06 89 GLN A N 1
ATOM 723 C CA . GLN A 1 89 ? -22.490 8.585 2.774 1.00 95.06 89 GLN A CA 1
ATOM 724 C C . GLN A 1 89 ? -21.522 7.471 3.200 1.00 95.06 89 GLN A C 1
ATOM 726 O O . GLN A 1 89 ? -21.625 6.971 4.317 1.00 95.06 89 GLN A O 1
ATOM 731 N N . LEU A 1 90 ? -20.511 7.179 2.376 1.00 94.81 90 LEU A N 1
ATOM 732 C CA . LEU A 1 90 ? -19.487 6.172 2.669 1.00 94.81 90 LEU A CA 1
ATOM 733 C C . LEU A 1 90 ? -18.733 6.469 3.968 1.00 94.81 90 LEU A C 1
ATOM 735 O O . LEU A 1 90 ? -18.471 5.556 4.745 1.00 94.81 90 LEU A O 1
ATOM 739 N N . GLN A 1 91 ? -18.408 7.738 4.236 1.00 93.62 91 GLN A N 1
ATOM 740 C CA . GLN A 1 91 ? -17.759 8.123 5.493 1.00 93.62 91 GLN A CA 1
ATOM 741 C C . GLN A 1 91 ? -18.631 7.818 6.716 1.00 93.62 91 GLN A C 1
ATOM 743 O O . GLN A 1 91 ? -18.107 7.379 7.739 1.00 93.62 91 GLN A O 1
ATOM 748 N N . ARG A 1 92 ? -19.951 8.027 6.622 1.00 93.94 92 ARG A N 1
ATOM 749 C CA . ARG A 1 92 ? -20.886 7.708 7.711 1.00 93.94 92 ARG A CA 1
ATOM 750 C C . ARG A 1 92 ? -20.988 6.205 7.924 1.00 93.94 92 ARG A C 1
ATOM 752 O O . ARG A 1 92 ? -20.804 5.751 9.047 1.00 93.94 92 ARG A O 1
ATOM 759 N N . GLU A 1 93 ? -21.192 5.447 6.849 1.00 93.62 93 GLU A N 1
ATOM 760 C CA . GLU A 1 93 ? -21.262 3.983 6.904 1.00 93.62 93 GLU A CA 1
ATOM 761 C 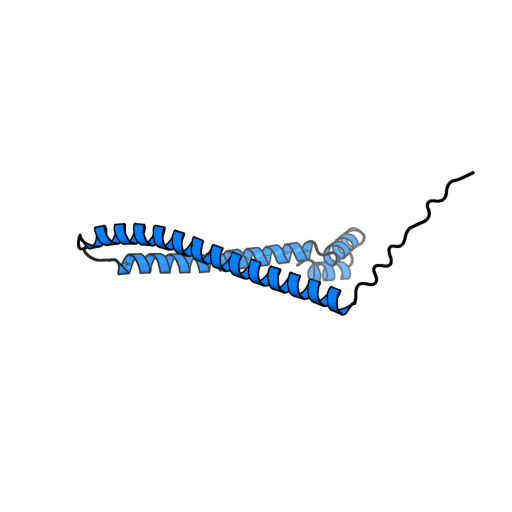C . GLU A 1 93 ? -19.967 3.383 7.474 1.00 93.62 93 GLU A C 1
ATOM 763 O O . GLU A 1 93 ? -20.004 2.480 8.307 1.00 93.62 93 GLU A O 1
ATOM 768 N N . GLN A 1 94 ? -18.807 3.930 7.099 1.00 93.31 94 GLN A N 1
ATOM 769 C CA . GLN A 1 94 ? -17.518 3.491 7.625 1.00 93.31 94 GLN A CA 1
ATOM 770 C C . GLN A 1 94 ? -17.346 3.831 9.112 1.00 93.31 94 GLN A C 1
ATOM 772 O O . GLN A 1 94 ? -16.842 2.997 9.863 1.00 93.31 94 GLN A O 1
ATOM 777 N N . ALA A 1 95 ? -17.776 5.017 9.556 1.00 93.25 95 ALA A N 1
ATOM 778 C CA . ALA A 1 95 ? -17.736 5.395 10.968 1.00 93.25 95 ALA A CA 1
ATOM 779 C C . ALA A 1 95 ? -18.646 4.497 11.824 1.00 93.25 95 ALA A C 1
ATOM 781 O O . ALA A 1 95 ? -18.246 4.059 12.904 1.00 93.25 95 ALA A O 1
ATOM 782 N N . GLU A 1 96 ? -19.840 4.168 11.327 1.00 94.69 96 GLU A N 1
ATOM 783 C CA . GLU A 1 96 ? -20.763 3.243 11.989 1.00 94.69 96 GLU A CA 1
ATOM 784 C C . GLU A 1 96 ? -20.198 1.819 12.040 1.00 94.69 96 GLU A C 1
ATOM 786 O O . GLU A 1 96 ? -20.193 1.201 13.106 1.00 94.69 96 GLU A O 1
ATOM 791 N N . ALA A 1 97 ? -19.655 1.312 10.930 1.00 93.12 97 ALA A N 1
ATOM 792 C CA . ALA A 1 97 ? -19.016 -0.002 10.877 1.00 93.12 97 ALA A CA 1
ATOM 793 C C . ALA A 1 97 ? -17.783 -0.084 11.793 1.00 93.12 97 ALA A C 1
ATOM 795 O O . ALA A 1 97 ? -17.549 -1.102 12.450 1.00 93.12 97 ALA A O 1
ATOM 796 N N . GLN A 1 98 ? -17.002 0.994 11.894 1.00 91.56 98 GLN A N 1
ATOM 797 C CA . GLN A 1 98 ? -15.866 1.061 12.807 1.00 91.56 98 GLN A CA 1
ATOM 798 C C . GLN A 1 98 ? -16.325 1.062 14.271 1.00 91.56 98 GLN A C 1
ATOM 800 O O . GLN A 1 98 ? -15.784 0.307 15.072 1.00 91.56 98 GLN A O 1
ATOM 805 N N . ALA A 1 99 ? -17.365 1.824 14.617 1.00 90.31 99 ALA A N 1
ATOM 806 C CA . ALA A 1 99 ? -17.924 1.816 15.968 1.00 90.31 99 ALA A CA 1
ATOM 807 C C . ALA A 1 99 ? -18.511 0.443 16.348 1.00 90.31 99 ALA A C 1
ATOM 809 O O . ALA A 1 99 ? -18.339 -0.012 17.479 1.00 90.31 99 ALA A O 1
ATOM 810 N N . GLN A 1 100 ? -19.182 -0.239 15.413 1.00 90.25 100 GLN A N 1
ATOM 811 C CA . GLN A 1 100 ? -19.701 -1.594 15.629 1.00 90.25 100 GLN A CA 1
ATOM 812 C C . GLN A 1 100 ? -18.570 -2.611 15.806 1.00 90.25 100 GLN A C 1
ATOM 814 O O . GLN A 1 100 ? -18.581 -3.372 16.771 1.00 90.25 100 GLN A O 1
ATOM 819 N N . SER A 1 101 ? -17.564 -2.586 14.929 1.00 89.62 101 SER A N 1
ATOM 820 C CA . SER A 1 101 ? -16.414 -3.489 15.038 1.00 89.62 101 SER A CA 1
ATOM 821 C C . SER A 1 101 ? -15.590 -3.240 16.303 1.00 89.62 101 SER A C 1
ATOM 823 O O . SER A 1 101 ? -15.148 -4.205 16.921 1.00 89.62 101 SER A O 1
ATOM 825 N N . GLU A 1 102 ? -15.434 -1.990 16.754 1.00 88.62 102 GLU A N 1
ATOM 826 C CA . GLU A 1 102 ? -14.755 -1.688 18.018 1.00 88.62 102 GLU A CA 1
ATOM 827 C C . GLU A 1 102 ? -15.531 -2.256 19.216 1.00 88.62 102 GLU A C 1
ATOM 829 O O . GLU A 1 102 ? -14.933 -2.915 20.066 1.00 88.62 102 GLU A O 1
ATOM 834 N N . LYS A 1 103 ? -16.863 -2.108 19.253 1.00 87.44 103 LYS A N 1
ATOM 835 C CA . LYS A 1 103 ? -17.705 -2.744 20.285 1.00 87.44 103 LYS A CA 1
ATOM 836 C C . LYS A 1 103 ? -17.575 -4.265 20.273 1.00 87.44 103 LYS A C 1
ATOM 838 O O . LYS A 1 103 ? -17.408 -4.887 21.319 1.00 87.44 103 LYS A O 1
ATOM 843 N N . GLU A 1 104 ? -17.601 -4.879 19.097 1.00 88.00 104 GLU A N 1
ATOM 844 C CA . GLU A 1 104 ? -17.477 -6.331 18.965 1.00 88.00 104 GLU A CA 1
ATOM 845 C C . GLU A 1 104 ? -16.088 -6.825 19.412 1.00 88.00 104 GLU A C 1
ATOM 847 O O . GLU A 1 104 ? -15.969 -7.831 20.114 1.00 88.00 104 GLU A O 1
ATOM 852 N N . GLN A 1 105 ? -15.027 -6.070 19.112 1.00 87.88 105 GLN A N 1
ATOM 853 C CA . GLN A 1 105 ? -13.669 -6.316 19.611 1.00 87.88 105 GLN A CA 1
ATOM 854 C C . GLN A 1 105 ? -13.552 -6.142 21.134 1.00 87.88 105 GLN A C 1
ATOM 856 O O . GLN A 1 105 ? -12.848 -6.913 21.790 1.00 87.88 105 GLN A O 1
ATOM 861 N N . ARG A 1 106 ? -14.255 -5.165 21.721 1.00 86.06 106 ARG A N 1
ATOM 862 C CA . ARG A 1 106 ? -14.313 -4.954 23.180 1.00 86.06 106 ARG A CA 1
ATOM 863 C C . ARG A 1 106 ? -14.975 -6.138 23.881 1.00 86.06 106 ARG A C 1
ATOM 865 O O . ARG A 1 106 ? -14.395 -6.690 24.817 1.00 86.06 106 ARG A O 1
ATOM 872 N N . ILE A 1 107 ? -16.114 -6.601 23.367 1.00 86.00 107 ILE A N 1
ATOM 873 C CA . ILE A 1 107 ? -16.854 -7.754 23.905 1.00 86.00 107 ILE A CA 1
ATOM 874 C C . ILE A 1 107 ? -16.058 -9.057 23.731 1.00 86.00 107 ILE A C 1
ATOM 876 O O . ILE A 1 107 ? -16.004 -9.889 24.638 1.00 86.00 107 ILE A O 1
ATOM 880 N N . THR A 1 108 ? -15.398 -9.243 22.584 1.00 87.06 108 THR A N 1
ATOM 881 C CA . THR A 1 108 ? -14.572 -10.436 22.319 1.00 87.06 108 THR A CA 1
ATOM 882 C C . THR A 1 108 ? -13.214 -10.405 23.027 1.00 87.06 108 THR A C 1
ATOM 884 O O . THR A 1 108 ? -12.501 -11.415 23.030 1.00 87.06 108 THR A O 1
ATOM 887 N N . SER A 1 109 ? -12.856 -9.287 23.669 1.00 88.06 109 SER A N 1
ATOM 888 C CA . SER A 1 109 ? -11.580 -9.136 24.361 1.00 88.06 109 SER A CA 1
ATOM 889 C C . SER A 1 109 ? -11.404 -10.176 25.485 1.00 88.06 109 SER A C 1
ATOM 891 O O . SER A 1 109 ? -12.356 -10.535 26.190 1.00 88.06 109 SER A O 1
ATOM 893 N N . PRO A 1 110 ? -10.172 -10.665 25.718 1.00 89.69 110 PRO A N 1
ATOM 894 C CA . PRO A 1 110 ? -9.908 -11.658 26.759 1.00 89.69 110 PRO A CA 1
ATOM 895 C C . PRO A 1 110 ? -10.217 -11.135 28.170 1.00 89.69 110 PRO A C 1
ATOM 897 O O . PRO A 1 110 ? -10.584 -11.917 29.044 1.00 89.69 110 PRO A O 1
ATOM 900 N N . GLN A 1 111 ? -10.114 -9.819 28.391 1.00 88.69 111 GLN A N 1
ATOM 901 C CA . GLN A 1 111 ? -10.451 -9.178 29.665 1.00 88.69 111 GLN A CA 1
ATOM 902 C C . GLN A 1 111 ? -11.961 -9.188 29.919 1.00 88.69 111 GLN A C 1
ATOM 904 O O . GLN A 1 111 ? -12.382 -9.572 31.010 1.00 88.69 111 GLN A O 1
ATOM 909 N N . CYS A 1 112 ? -12.775 -8.844 28.914 1.00 90.88 112 CYS A N 1
ATOM 910 C CA . CYS A 1 112 ? -14.230 -8.936 29.019 1.00 90.88 112 CYS A CA 1
ATOM 911 C C . CYS A 1 112 ? -14.672 -10.382 29.305 1.00 90.88 112 CYS A C 1
ATOM 913 O O . CYS A 1 112 ? -15.414 -10.631 30.255 1.00 90.88 112 CYS A O 1
ATOM 915 N N . ARG A 1 113 ? -14.131 -11.361 28.562 1.00 90.38 113 ARG A N 1
ATOM 916 C CA . ARG A 1 113 ? -14.431 -12.791 28.772 1.00 90.38 113 ARG A CA 1
ATOM 917 C C . ARG A 1 113 ? -14.056 -13.282 30.170 1.00 90.38 113 ARG A C 1
ATOM 919 O O . ARG A 1 113 ? -14.821 -14.034 30.768 1.00 90.38 113 ARG A O 1
ATOM 926 N N . PHE A 1 114 ? -12.909 -12.854 30.697 1.00 91.25 114 PHE A N 1
ATOM 927 C CA . PHE A 1 114 ? -12.479 -13.188 32.054 1.00 91.25 114 PHE A CA 1
ATOM 928 C C . PHE A 1 114 ? -13.479 -12.685 33.104 1.00 91.25 114 PHE A C 1
ATOM 930 O O . PHE A 1 114 ? -13.956 -13.469 33.926 1.00 91.25 114 PHE A O 1
ATOM 937 N N . TRP A 1 115 ? -13.849 -11.402 33.040 1.00 89.31 115 TRP A N 1
ATOM 938 C CA . TRP A 1 115 ? -14.771 -10.806 34.008 1.00 89.31 115 TRP A CA 1
ATOM 939 C C . TRP A 1 115 ? -16.197 -11.347 33.884 1.00 89.31 115 TRP A C 1
ATOM 941 O O . TRP A 1 115 ? -16.850 -11.571 34.903 1.00 89.31 115 TRP A O 1
ATOM 951 N N . MET A 1 116 ? -16.649 -11.642 32.663 1.0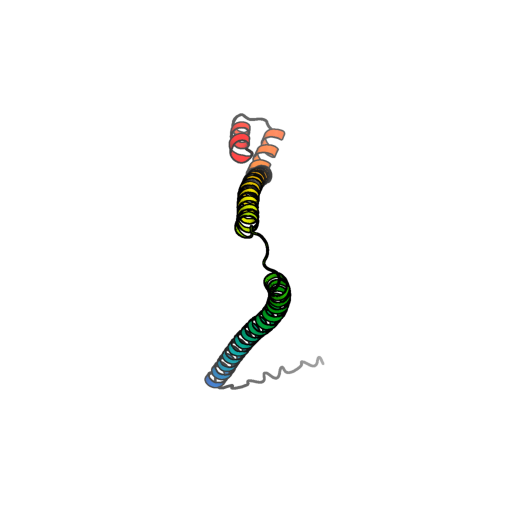0 89.00 116 MET A N 1
ATOM 952 C CA . MET A 1 116 ? -17.942 -12.280 32.405 1.00 89.00 116 MET A CA 1
ATOM 953 C C . MET A 1 116 ? -18.014 -13.688 33.018 1.00 89.00 116 MET A C 1
ATOM 955 O O . MET A 1 116 ? -18.990 -14.046 33.682 1.00 89.00 116 MET A O 1
ATOM 959 N N . GLN A 1 117 ? -16.951 -14.482 32.848 1.00 87.06 117 GLN A N 1
ATOM 960 C CA . GLN A 1 117 ? -16.864 -15.822 33.427 1.00 87.06 117 GLN A CA 1
ATOM 961 C C . GLN A 1 117 ? -16.833 -15.763 34.960 1.00 87.06 117 GLN A C 1
ATOM 963 O O . GLN A 1 117 ? -17.539 -16.522 35.624 1.00 87.06 117 GLN A O 1
ATOM 968 N N . GLN A 1 118 ? -16.071 -14.824 35.528 1.00 86.25 118 GLN A N 1
ATOM 969 C CA . GLN A 1 118 ? -15.972 -14.650 36.974 1.00 86.25 118 GLN A CA 1
ATOM 970 C C . GLN A 1 118 ? -17.313 -14.231 37.597 1.00 86.25 118 GLN A C 1
ATOM 972 O O . GLN A 1 118 ? -17.717 -14.812 38.606 1.00 86.25 118 GLN A O 1
ATOM 977 N N . HIS A 1 119 ? -18.034 -13.294 36.972 1.00 83.94 119 HIS A N 1
ATOM 978 C CA . HIS A 1 119 ? -19.357 -12.846 37.426 1.00 83.94 119 HIS A CA 1
ATOM 979 C C . HIS A 1 119 ? -20.392 -13.977 37.418 1.00 83.94 119 HIS A C 1
ATOM 981 O O . HIS A 1 119 ? -21.132 -14.125 38.388 1.00 83.94 119 HIS A O 1
ATOM 987 N N . THR A 1 120 ? -20.362 -14.835 36.391 1.00 83.62 120 THR A N 1
ATOM 988 C CA . THR A 1 120 ? -21.241 -16.014 36.292 1.00 83.62 120 THR A CA 1
ATOM 989 C C . THR A 1 120 ? -21.014 -16.999 37.445 1.00 83.62 120 THR A C 1
ATOM 991 O O . THR A 1 120 ? -21.962 -17.594 37.950 1.00 83.62 120 THR A O 1
ATOM 994 N N . THR A 1 121 ? -19.763 -17.175 37.882 1.00 82.00 121 THR A N 1
ATOM 995 C CA . THR A 1 121 ? -19.417 -18.118 38.962 1.00 82.00 121 THR A CA 1
ATOM 996 C C . THR A 1 121 ? -19.599 -17.551 40.373 1.00 82.00 121 THR A C 1
ATOM 998 O O . THR A 1 121 ? -19.872 -18.312 41.298 1.00 82.00 121 THR A O 1
ATOM 1001 N N . ALA A 1 122 ? -19.457 -16.234 40.552 1.00 74.75 122 ALA A N 1
ATOM 1002 C CA . ALA A 1 122 ? -19.663 -15.543 41.822 1.00 74.75 122 ALA A CA 1
ATOM 1003 C C . ALA A 1 122 ? -19.926 -14.041 41.573 1.00 74.75 122 ALA A C 1
ATOM 1005 O O . ALA A 1 122 ? -18.977 -13.282 41.334 1.00 74.75 122 ALA A O 1
ATOM 1006 N N . PRO A 1 123 ? -21.186 -13.571 41.638 1.00 77.69 123 PRO A N 1
ATOM 1007 C CA . PRO A 1 123 ? -21.507 -12.177 41.358 1.00 77.69 123 PRO A CA 1
ATOM 1008 C C . PRO A 1 123 ? -20.970 -11.274 42.475 1.00 77.69 123 PRO A C 1
ATOM 1010 O O . PRO A 1 123 ? -21.462 -11.276 43.601 1.00 77.69 123 PRO A O 1
ATOM 1013 N N . THR A 1 124 ? -19.946 -10.481 42.159 1.00 83.25 124 THR A N 1
ATOM 1014 C CA . THR A 1 124 ? -19.347 -9.501 43.080 1.00 83.25 124 THR A CA 1
ATOM 1015 C C . THR A 1 124 ? -19.449 -8.093 42.502 1.00 83.25 124 THR A C 1
ATOM 1017 O O . THR A 1 124 ? -19.377 -7.909 41.285 1.00 83.25 124 THR A O 1
ATOM 1020 N N . GLN A 1 125 ? -19.555 -7.071 43.355 1.00 81.81 125 GLN A N 1
ATOM 1021 C CA . GLN A 1 125 ? -19.665 -5.675 42.907 1.00 81.81 125 GLN A CA 1
ATOM 1022 C C . GLN A 1 125 ? -18.458 -5.240 42.050 1.00 81.81 125 GLN A C 1
ATOM 1024 O O . GLN A 1 125 ? -18.620 -4.559 41.045 1.00 81.81 125 GLN A O 1
ATOM 1029 N N . LYS A 1 126 ? -17.254 -5.737 42.367 1.00 78.62 126 LYS A N 1
ATOM 1030 C CA . LYS A 1 126 ? -16.021 -5.473 41.603 1.00 78.62 126 LYS A CA 1
ATOM 1031 C C . LYS A 1 126 ? -16.011 -6.085 40.204 1.00 78.62 126 LYS A C 1
ATOM 1033 O O . LYS A 1 126 ? -15.469 -5.485 39.274 1.00 78.62 126 LYS A O 1
ATOM 1038 N N . SER A 1 127 ? -16.621 -7.258 40.043 1.00 78.56 127 SER A N 1
ATOM 1039 C CA . SER A 1 127 ? -16.765 -7.879 38.724 1.00 78.56 127 SER A CA 1
ATOM 1040 C C . SER A 1 127 ? -17.743 -7.107 37.834 1.00 78.56 127 SER A C 1
ATOM 1042 O O . SER A 1 127 ? -17.464 -6.942 36.652 1.00 78.56 127 SER A O 1
ATOM 1044 N N . GLN A 1 128 ? -18.820 -6.542 38.400 1.00 83.25 128 GLN A N 1
ATOM 1045 C CA . GLN A 1 128 ? -19.766 -5.705 37.650 1.00 83.25 128 GLN A CA 1
ATOM 1046 C C . GLN A 1 128 ? -19.120 -4.410 37.140 1.00 83.25 128 GLN A C 1
ATOM 1048 O O . GLN A 1 128 ? -19.238 -4.105 35.956 1.00 83.25 128 GLN A O 1
ATOM 1053 N N . GLU A 1 129 ? -18.370 -3.701 37.994 1.00 86.44 129 GLU A N 1
ATOM 1054 C CA . GLU A 1 129 ? -17.628 -2.495 37.583 1.00 86.44 129 GLU A CA 1
ATOM 1055 C C . GLU A 1 129 ? -16.624 -2.794 36.454 1.00 86.44 129 GLU A C 1
ATOM 1057 O O . GLU A 1 129 ? -16.420 -1.987 35.548 1.00 86.44 129 GLU A O 1
ATOM 1062 N N . SER A 1 130 ? -15.998 -3.974 36.483 1.00 84.06 130 SER A N 1
ATOM 1063 C CA . SER A 1 130 ? -15.009 -4.367 35.477 1.00 84.06 130 SER A CA 1
ATOM 1064 C C . SER A 1 130 ? -15.656 -4.771 34.150 1.00 84.06 130 SER A C 1
ATOM 1066 O O . SER A 1 130 ? -15.145 -4.402 33.097 1.00 84.06 130 SER A O 1
ATOM 1068 N N . ILE A 1 131 ? -16.801 -5.459 34.168 1.00 86.81 131 ILE A N 1
ATOM 1069 C CA . ILE A 1 131 ? -17.567 -5.748 32.943 1.00 86.81 131 ILE A CA 1
ATOM 1070 C C . ILE A 1 131 ? -17.952 -4.440 32.250 1.00 86.81 131 ILE A C 1
ATOM 1072 O O . ILE A 1 131 ? -17.705 -4.300 31.057 1.00 86.81 131 ILE A O 1
ATOM 1076 N N . GLN A 1 132 ? -18.454 -3.454 32.999 1.00 87.50 132 GLN A N 1
ATOM 1077 C CA . GLN A 1 132 ? -18.821 -2.156 32.431 1.00 87.50 132 GLN A CA 1
ATOM 1078 C C . GLN A 1 132 ? -17.619 -1.426 31.812 1.00 87.50 132 GLN A C 1
ATOM 1080 O O . GLN A 1 132 ? -17.736 -0.802 30.768 1.00 87.50 132 GLN A O 1
ATOM 1085 N N . LYS A 1 133 ? -16.433 -1.536 32.418 1.00 85.94 133 LYS A N 1
ATOM 1086 C CA . LYS A 1 133 ? -15.219 -0.881 31.911 1.00 85.94 133 LYS A CA 1
ATOM 1087 C C . LYS A 1 133 ? -14.604 -1.557 30.678 1.00 85.94 133 LYS A C 1
ATOM 1089 O O . LYS A 1 133 ? -13.918 -0.886 29.909 1.00 85.94 133 LYS A O 1
ATOM 1094 N N . TYR A 1 134 ? -14.745 -2.877 30.541 1.00 85.50 134 TYR A N 1
ATOM 1095 C CA . TYR A 1 134 ? -14.026 -3.661 29.526 1.00 85.50 134 TYR A CA 1
ATOM 1096 C C . TYR A 1 134 ? -14.914 -4.200 28.397 1.00 85.50 134 TYR A C 1
ATOM 1098 O O . TYR A 1 134 ? -14.372 -4.550 27.348 1.00 85.50 134 TYR A O 1
ATOM 1106 N N . CYS A 1 135 ? -16.231 -4.289 28.600 1.00 86.81 135 CYS A N 1
ATOM 1107 C CA . CYS A 1 135 ? -17.180 -4.855 27.639 1.00 86.81 135 CYS A CA 1
ATOM 1108 C C . CYS A 1 135 ? -18.105 -3.818 26.970 1.00 86.81 135 CYS A C 1
ATOM 1110 O O . CYS A 1 135 ? -18.740 -4.183 25.981 1.00 86.81 135 CYS A O 1
ATOM 1112 N N . GLU A 1 136 ? -18.209 -2.586 27.491 1.00 82.19 136 GLU A N 1
ATOM 1113 C CA . GLU A 1 136 ? -18.900 -1.454 26.831 1.00 82.19 136 GLU A CA 1
ATOM 1114 C C . GLU A 1 136 ? -17.934 -0.602 25.997 1.00 82.19 136 GLU A C 1
ATOM 1116 O O . GLU A 1 136 ? -18.372 -0.127 24.923 1.00 82.19 136 GLU A O 1
#

Foldseek 3Di:
DDDDDDDPPPPPPDPVVVVVVVVVVVVVVVVVVVVVVVVVVVVVVVVVVCVVVVVVVVVVVVVVVVPDPDDPPVVVVVVVVVVVVVVVVVVVVVVVVVVVVVLVCLCVDPQLVVLVVVCVVPNDPVSVVSNVVRND

pLDDT: mean 79.25, std 14.38, range [45.97, 96.56]

Radius of gyration: 33.9 Å; chains: 1; bounding box: 64×78×79 Å

Secondary structure (DSSP, 8-state):
---------------HHHHHHHHHHHHHHHHHHHHHHHHHHHHHHHHHHHHHHHHHHHHHHHHHHS---S-HHHHHHHHHHHHHHHHHHHHHHHHHHHHHHHHHHHHHSHHHHHHHHHHHHS--HHHHHHHHHHH-